Protein AF-A0A1I7V0P5-F1 (afdb_monomer)

Mean predicted aligned error: 13.2 Å

Nearest PDB structures (foldseek):
  4bay-assembly1_A  TM=3.842E-01  e=7.459E+00  Homo sapiens
  8q1h-assembly1_A  TM=3.805E-01  e=7.459E+00  Homo sapiens

Secondary structure (DSSP, 8-state):
--SSHHHHHHHHHHHHHHHHHHHHHHHHHHHHHHHHHHHHHHHHHHHHHHH-TTS-HHHHHHHHHHHHHHS-HHHHHHHHHHHHHHHHHHHHHHHHHHHHHHHHHHTT----S--------

Foldseek 3Di:
DPPPVVVVVVVVVVVVVVVVVVVVVVVVVVLVVLQVVCLVVLVVQLVVLVPPPPDDPVVSVVSLVVSLVPGDVSNSVVNVVVVVVVVVVVVVVVVVVVVVVVVCVVVVHDPPPDPPPPDDD

Radius of gyration: 27.77 Å; Cα contacts (8 Å, |Δi|>4): 31; chains: 1; bounding box: 73×45×81 Å

pLDDT: mean 79.26, std 17.85, range [35.56, 96.81]

Sequence (121 aa):
MFFNDKENAKATDILEFHQRLSQHVDNSKLRVDRIIKRLPDALRRLSEIVQDIDITRIQEKNRIANLYTSLDDDVSKTLQWIVHLVSYEKNEGKALERKTKLRKLKKGGIWTGSVQATNII

Solvent-accessible surface area (backbone atoms only — not comparable to full-atom values): 7049 Å² total; per-residue (Å²): 142,82,79,62,61,67,58,53,49,53,53,50,53,51,51,51,48,52,50,53,49,50,52,51,50,54,53,48,51,54,50,52,53,48,31,70,71,46,40,63,60,52,52,52,55,48,50,53,55,74,65,46,83,90,58,53,75,66,55,42,52,50,52,53,52,52,52,46,73,73,40,58,68,72,34,27,55,51,51,52,50,52,53,47,51,58,49,46,57,58,48,51,54,52,52,52,50,51,54,50,52,53,52,44,52,74,70,72,50,82,79,87,69,84,72,78,78,76,77,85,128

InterPro domains:
  IPR003677 SXP/RAL-2 family protein Ani s 5-like, cation-binding domain [PF02520] (10-85)

Organism: NCBI:txid1561998

Structure (mmCIF, N/CA/C/O backbone):
data_AF-A0A1I7V0P5-F1
#
_entry.id   AF-A0A1I7V0P5-F1
#
loop_
_atom_site.group_PDB
_atom_site.id
_atom_site.type_symbol
_atom_site.label_atom_id
_atom_site.label_alt_id
_atom_site.label_comp_id
_atom_site.label_asym_id
_atom_site.label_entity_id
_atom_site.label_seq_id
_atom_site.pdbx_PDB_ins_code
_atom_site.Cartn_x
_atom_site.Cartn_y
_atom_site.Cartn_z
_atom_site.occupancy
_atom_site.B_iso_or_equiv
_atom_site.auth_seq_id
_atom_site.auth_comp_id
_atom_site.auth_asym_id
_atom_site.auth_atom_id
_atom_site.pdbx_PDB_model_num
ATOM 1 N N . MET A 1 1 ? 44.291 9.895 -39.236 1.00 45.53 1 MET A N 1
ATOM 2 C CA . MET A 1 1 ? 43.018 9.156 -39.357 1.00 45.53 1 MET A CA 1
ATOM 3 C C . MET A 1 1 ? 42.346 9.215 -37.981 1.00 45.53 1 MET A C 1
ATOM 5 O O . MET A 1 1 ? 42.659 8.384 -37.154 1.00 45.53 1 MET A O 1
ATOM 9 N N . PHE A 1 2 ? 41.573 10.269 -37.673 1.00 50.38 2 PHE A N 1
ATOM 10 C CA . PHE A 1 2 ? 41.045 10.537 -36.308 1.00 50.38 2 PHE A CA 1
ATOM 11 C C . PHE A 1 2 ? 39.586 11.044 -36.292 1.00 50.38 2 PHE A C 1
ATOM 13 O O . PHE A 1 2 ? 39.110 11.561 -35.287 1.00 50.38 2 PHE A O 1
ATOM 20 N N . PHE A 1 3 ? 38.860 10.928 -37.408 1.00 52.00 3 PHE A N 1
ATOM 21 C CA . PHE A 1 3 ? 37.493 11.459 -37.517 1.00 52.00 3 PHE A CA 1
ATOM 22 C C . PHE A 1 3 ? 36.391 10.438 -37.184 1.00 52.00 3 PHE A C 1
ATOM 24 O O . PHE A 1 3 ? 35.234 10.826 -37.107 1.00 52.00 3 PHE A O 1
ATOM 31 N N . ASN A 1 4 ? 36.731 9.170 -36.923 1.00 57.09 4 ASN A N 1
ATOM 32 C CA . ASN A 1 4 ? 35.744 8.088 -36.784 1.00 57.09 4 ASN A CA 1
ATOM 33 C C . ASN A 1 4 ? 35.326 7.791 -35.327 1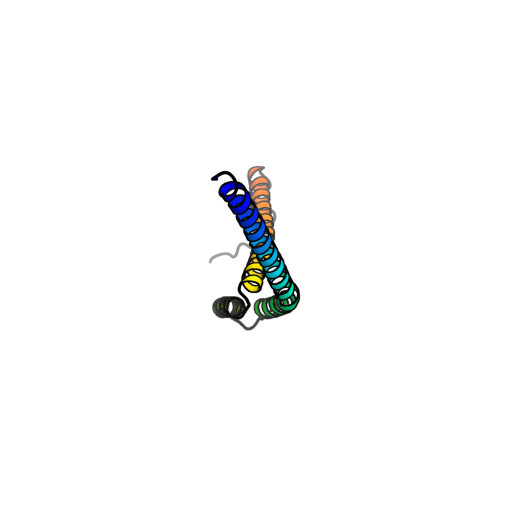.00 57.09 4 ASN A C 1
ATOM 35 O O . ASN A 1 4 ? 34.273 7.210 -35.083 1.00 57.09 4 ASN A O 1
ATOM 39 N N . ASP A 1 5 ? 36.116 8.213 -34.335 1.00 55.09 5 ASP A N 1
ATOM 40 C CA . ASP A 1 5 ? 35.888 7.808 -32.938 1.00 55.09 5 ASP A CA 1
ATOM 41 C C . ASP A 1 5 ? 34.775 8.616 -32.253 1.00 55.09 5 ASP A C 1
ATOM 43 O O . ASP A 1 5 ? 34.048 8.092 -31.413 1.00 55.09 5 ASP A O 1
ATOM 47 N N . LYS A 1 6 ? 34.578 9.884 -32.644 1.00 58.16 6 LYS A N 1
ATOM 48 C CA . LYS A 1 6 ? 33.511 10.738 -32.084 1.00 58.16 6 LYS A CA 1
ATOM 49 C C . LYS A 1 6 ? 32.114 10.368 -32.581 1.00 58.16 6 LYS A C 1
ATOM 51 O O . LYS A 1 6 ? 31.151 10.552 -31.841 1.00 58.16 6 LYS A O 1
ATOM 56 N N . GLU A 1 7 ? 31.986 9.887 -33.815 1.00 58.72 7 GLU A N 1
ATOM 57 C CA . GLU A 1 7 ? 30.700 9.423 -34.353 1.00 58.72 7 GLU A CA 1
ATOM 58 C C . GLU A 1 7 ? 30.323 8.057 -33.767 1.00 58.72 7 GLU A C 1
ATOM 60 O O . GLU A 1 7 ? 29.190 7.876 -33.320 1.00 58.72 7 GLU A O 1
ATOM 65 N N . ASN A 1 8 ? 31.299 7.153 -33.629 1.00 59.97 8 ASN A N 1
ATOM 66 C CA . ASN A 1 8 ? 31.114 5.866 -32.956 1.00 59.97 8 ASN A CA 1
ATOM 67 C C . ASN A 1 8 ? 30.789 6.013 -31.457 1.00 59.97 8 ASN A C 1
ATOM 69 O O . ASN A 1 8 ? 29.953 5.271 -30.939 1.00 59.97 8 ASN A O 1
ATOM 73 N N . ALA A 1 9 ? 31.378 6.996 -30.764 1.00 63.72 9 ALA A N 1
ATOM 74 C CA . ALA A 1 9 ? 31.043 7.295 -29.368 1.00 63.72 9 ALA A CA 1
ATOM 75 C C . ALA A 1 9 ? 29.582 7.757 -29.213 1.00 63.72 9 ALA A C 1
ATOM 77 O O . ALA A 1 9 ? 28.854 7.225 -28.381 1.00 63.72 9 ALA A O 1
ATOM 78 N N . LYS A 1 10 ? 29.105 8.664 -30.079 1.00 65.00 10 LYS A N 1
ATOM 79 C CA . LYS A 1 10 ? 27.704 9.127 -30.063 1.00 65.00 10 LYS A CA 1
ATOM 80 C C . LYS A 1 10 ? 26.707 8.016 -30.388 1.00 65.00 10 LYS A C 1
ATOM 82 O O . LYS A 1 10 ? 25.631 7.972 -29.798 1.00 65.00 10 LYS A O 1
ATOM 87 N N . ALA A 1 11 ? 27.044 7.130 -31.324 1.00 66.94 11 ALA A N 1
ATOM 88 C CA . ALA A 1 11 ? 26.205 5.981 -31.650 1.00 66.94 11 ALA A CA 1
ATOM 89 C C . ALA A 1 11 ? 26.102 5.006 -30.462 1.00 66.94 11 ALA A C 1
ATOM 91 O 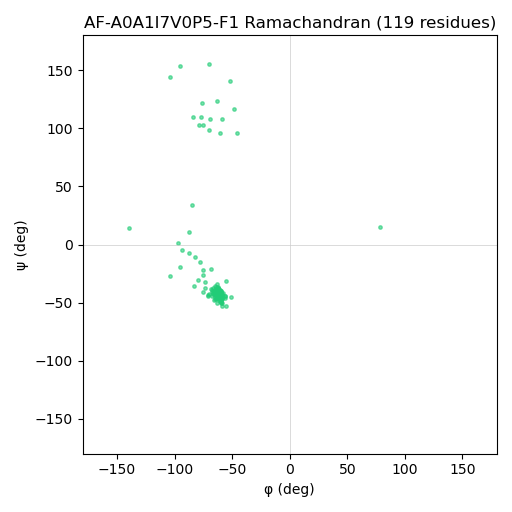O . ALA A 1 11 ? 25.008 4.536 -30.151 1.00 66.94 11 ALA A O 1
ATOM 92 N N . THR A 1 12 ? 27.215 4.766 -29.762 1.00 74.31 12 THR A N 1
ATOM 93 C CA . THR A 1 12 ? 27.250 3.951 -28.536 1.00 74.31 12 THR A CA 1
ATOM 94 C C . THR A 1 12 ? 26.416 4.582 -27.417 1.00 74.31 12 THR A C 1
ATOM 96 O O . THR A 1 12 ? 25.575 3.900 -26.837 1.00 74.31 12 THR A O 1
ATOM 99 N N . ASP A 1 13 ? 26.545 5.892 -27.184 1.00 79.19 13 ASP A N 1
ATOM 100 C CA . ASP A 1 13 ? 25.767 6.617 -26.167 1.00 79.19 13 ASP A CA 1
ATOM 101 C C . ASP A 1 13 ? 24.250 6.561 -26.430 1.00 79.19 13 ASP A C 1
ATOM 103 O O . ASP A 1 13 ? 23.449 6.396 -25.506 1.00 79.19 13 ASP A O 1
ATOM 107 N N . ILE A 1 14 ? 23.835 6.671 -27.698 1.00 83.56 14 ILE A N 1
ATOM 108 C CA . ILE A 1 14 ? 22.424 6.575 -28.099 1.00 83.56 14 ILE A CA 1
ATOM 109 C C . ILE A 1 14 ? 21.893 5.155 -27.873 1.00 83.56 14 ILE A C 1
ATOM 111 O O . ILE A 1 14 ? 20.797 4.985 -27.334 1.00 83.56 14 ILE A O 1
ATOM 115 N N . LEU A 1 15 ? 22.661 4.128 -28.245 1.00 88.06 15 LEU A N 1
ATOM 116 C CA . LEU A 1 15 ? 22.282 2.731 -28.020 1.00 88.06 15 LEU A CA 1
ATOM 117 C C . LEU A 1 15 ? 22.171 2.409 -26.524 1.00 88.06 15 LEU A C 1
ATOM 119 O O . LEU A 1 15 ? 21.179 1.809 -26.103 1.00 88.06 15 LEU A O 1
ATOM 123 N N . GLU A 1 16 ? 23.124 2.866 -25.710 1.00 88.38 16 GLU A N 1
ATOM 124 C CA . GLU A 1 16 ? 23.060 2.730 -24.253 1.00 88.38 16 GLU A CA 1
ATOM 125 C C . GLU A 1 16 ? 21.840 3.441 -23.665 1.00 88.38 16 GLU A C 1
ATOM 127 O O . GLU A 1 16 ? 21.156 2.893 -22.795 1.00 88.38 16 GLU A O 1
ATOM 132 N N . PHE A 1 17 ? 21.529 4.646 -24.145 1.00 90.31 17 PHE A N 1
ATOM 133 C CA . PHE A 1 17 ? 20.339 5.374 -23.723 1.00 90.31 17 PHE A CA 1
ATOM 134 C C . PHE A 1 17 ? 19.058 4.595 -24.045 1.00 90.31 17 PHE A C 1
ATOM 136 O O . PHE A 1 17 ? 18.218 4.407 -23.161 1.00 90.31 17 PHE A O 1
ATOM 143 N N . HIS A 1 18 ? 18.918 4.085 -25.272 1.00 91.88 18 HIS A N 1
ATOM 144 C CA . HIS A 1 18 ? 17.763 3.274 -25.661 1.00 91.88 18 HIS A CA 1
ATOM 145 C C . HIS A 1 18 ? 17.647 1.996 -24.828 1.00 91.88 18 HIS A C 1
ATOM 147 O O . HIS A 1 18 ? 16.542 1.635 -24.416 1.00 91.88 18 HIS A O 1
ATOM 153 N N . GLN A 1 19 ? 18.767 1.342 -24.517 1.00 91.62 19 GLN A N 1
ATOM 154 C CA . GLN A 1 19 ? 18.775 0.155 -23.667 1.00 91.62 19 GLN A CA 1
ATOM 155 C C . GLN A 1 19 ? 18.319 0.477 -22.237 1.00 91.62 19 GLN A C 1
ATOM 157 O O . GLN A 1 19 ? 17.446 -0.212 -21.704 1.00 91.62 19 GLN A O 1
ATOM 162 N N . ARG A 1 20 ? 18.844 1.550 -21.627 1.00 92.12 20 ARG A N 1
ATOM 163 C CA . ARG A 1 20 ? 18.427 2.010 -20.289 1.00 92.12 20 ARG A CA 1
ATOM 164 C C . ARG A 1 20 ? 16.949 2.398 -20.266 1.00 92.12 20 ARG A C 1
ATOM 166 O O . ARG A 1 20 ? 16.245 2.057 -19.317 1.00 92.12 20 ARG A O 1
ATOM 173 N N . LEU A 1 21 ? 16.464 3.064 -21.315 1.00 92.50 21 LEU A N 1
ATOM 174 C CA . LEU A 1 21 ? 15.056 3.431 -21.447 1.00 92.50 21 LEU A CA 1
ATOM 175 C C . LEU A 1 21 ? 14.163 2.189 -21.560 1.00 92.50 21 LEU A C 1
ATOM 177 O O . LEU A 1 21 ? 13.157 2.106 -20.859 1.00 92.50 21 LEU A O 1
ATOM 181 N N . SER A 1 22 ? 14.544 1.204 -22.379 1.00 92.38 22 SER A N 1
ATOM 182 C CA . SER A 1 22 ? 13.798 -0.054 -22.510 1.00 92.38 22 SER A CA 1
ATOM 183 C C . SER A 1 22 ? 13.712 -0.790 -21.175 1.00 92.38 22 SER A C 1
ATOM 185 O O . SER A 1 22 ? 12.622 -1.150 -20.739 1.00 92.38 22 SER A O 1
ATOM 187 N N . GLN A 1 23 ? 14.840 -0.932 -20.471 1.00 92.94 23 GLN A N 1
ATOM 188 C CA . GLN A 1 23 ? 14.874 -1.549 -19.143 1.00 92.94 23 GLN A CA 1
ATOM 189 C C . GLN A 1 23 ? 13.999 -0.793 -18.141 1.00 92.94 23 GLN A C 1
ATOM 191 O O . GLN A 1 23 ? 13.283 -1.404 -17.350 1.00 92.94 23 GLN A O 1
ATOM 196 N N . HIS A 1 24 ? 14.021 0.541 -18.173 1.00 93.69 24 HIS A N 1
ATOM 197 C CA . HIS A 1 24 ? 13.172 1.360 -17.315 1.00 93.69 24 HIS A CA 1
ATOM 198 C C . HIS A 1 24 ? 11.678 1.144 -17.597 1.00 93.69 24 HIS A C 1
ATOM 200 O O . HIS A 1 24 ? 10.885 1.020 -16.659 1.00 93.69 24 HIS A O 1
ATOM 206 N N . VAL A 1 25 ? 11.292 1.066 -18.873 1.00 93.75 25 VAL A N 1
ATOM 207 C CA . VAL A 1 25 ? 9.912 0.793 -19.291 1.00 93.75 25 VAL A CA 1
ATOM 208 C C . VAL A 1 25 ? 9.474 -0.597 -18.838 1.00 93.75 25 VAL A C 1
ATOM 210 O O . VAL A 1 25 ? 8.402 -0.728 -18.248 1.00 93.75 25 VAL A O 1
ATOM 213 N N . ASP A 1 26 ? 10.294 -1.622 -19.047 1.00 94.31 26 ASP A N 1
ATOM 214 C CA . ASP A 1 26 ? 9.947 -2.993 -18.666 1.00 94.31 26 ASP A CA 1
ATOM 215 C C . ASP A 1 26 ? 9.867 -3.156 -17.144 1.00 94.31 26 ASP A C 1
ATOM 217 O O . ASP A 1 26 ? 8.900 -3.722 -16.630 1.00 94.31 26 ASP A O 1
ATOM 221 N N . ASN A 1 27 ? 10.792 -2.543 -16.399 1.00 92.69 27 ASN A N 1
ATOM 222 C CA . ASN A 1 27 ? 10.702 -2.462 -14.943 1.00 92.69 27 ASN A CA 1
ATOM 223 C C . ASN A 1 27 ? 9.413 -1.760 -14.503 1.00 92.69 27 ASN A C 1
ATOM 225 O O . ASN A 1 27 ? 8.743 -2.223 -13.583 1.00 92.69 27 ASN A O 1
ATOM 229 N N . SER A 1 28 ? 9.024 -0.670 -15.166 1.00 91.75 28 SER A N 1
ATOM 230 C CA . SER A 1 28 ? 7.789 0.051 -14.841 1.00 91.75 28 SER A CA 1
ATOM 231 C C . SER A 1 28 ? 6.544 -0.797 -15.098 1.00 91.75 28 SER A C 1
ATOM 233 O O . SER A 1 28 ? 5.661 -0.837 -14.243 1.00 91.75 28 SER A O 1
ATOM 235 N N . LYS A 1 29 ? 6.497 -1.541 -16.211 1.00 94.69 29 LYS A N 1
ATOM 236 C CA . LYS A 1 29 ? 5.410 -2.492 -16.496 1.00 94.69 29 LYS A CA 1
ATOM 237 C C . LYS A 1 29 ? 5.295 -3.551 -15.399 1.00 94.69 29 LYS A C 1
ATOM 239 O O . LYS A 1 29 ? 4.210 -3.754 -14.867 1.00 94.69 29 LYS A O 1
ATOM 244 N N . LEU A 1 30 ? 6.413 -4.150 -14.981 1.00 94.69 30 LEU A N 1
ATOM 245 C CA . LEU A 1 30 ? 6.425 -5.152 -13.905 1.00 94.69 30 LEU A CA 1
ATOM 246 C C . LEU A 1 30 ? 5.948 -4.590 -12.557 1.00 94.69 30 LEU A C 1
ATOM 248 O O . LEU A 1 30 ? 5.284 -5.287 -11.785 1.00 94.69 30 LEU A O 1
ATOM 252 N N . ARG A 1 31 ? 6.286 -3.332 -12.251 1.00 94.44 31 ARG A N 1
ATOM 253 C CA . ARG A 1 31 ? 5.799 -2.640 -11.047 1.00 94.44 31 ARG A CA 1
ATOM 254 C C . ARG A 1 31 ? 4.288 -2.431 -11.111 1.00 94.44 31 ARG A C 1
ATOM 256 O O . ARG A 1 31 ? 3.593 -2.785 -10.162 1.00 94.44 31 ARG A O 1
ATOM 263 N N . VAL A 1 32 ? 3.780 -1.931 -12.238 1.00 94.56 32 VAL A N 1
ATOM 264 C CA . VAL A 1 32 ? 2.340 -1.730 -12.464 1.00 94.56 32 VAL A CA 1
ATOM 265 C C . VAL A 1 32 ? 1.579 -3.050 -12.361 1.00 94.56 32 VAL A C 1
ATOM 267 O O . VAL A 1 32 ? 0.589 -3.122 -11.637 1.00 94.56 32 VAL A O 1
ATOM 270 N N . ASP A 1 33 ? 2.075 -4.117 -12.984 1.00 96.00 33 ASP A N 1
ATOM 271 C CA . ASP A 1 33 ? 1.447 -5.438 -12.920 1.00 96.00 33 ASP A CA 1
ATOM 272 C C . ASP A 1 33 ? 1.362 -5.975 -11.487 1.00 96.00 33 ASP A C 1
ATOM 274 O O . ASP A 1 33 ? 0.341 -6.548 -11.096 1.00 96.00 33 ASP A O 1
ATOM 278 N N . ARG A 1 34 ? 2.410 -5.779 -10.673 1.00 95.25 34 ARG A N 1
ATOM 279 C CA . ARG A 1 34 ? 2.372 -6.136 -9.246 1.00 95.25 34 ARG A CA 1
ATOM 280 C C . ARG A 1 34 ? 1.330 -5.328 -8.487 1.00 95.25 34 ARG A C 1
ATOM 282 O O . ARG A 1 34 ? 0.573 -5.919 -7.719 1.00 95.25 34 ARG A O 1
ATOM 289 N N . ILE A 1 35 ? 1.261 -4.016 -8.720 1.00 95.56 35 ILE A N 1
ATOM 290 C CA . ILE A 1 35 ? 0.256 -3.145 -8.099 1.00 95.56 35 ILE A CA 1
ATOM 291 C C . ILE A 1 35 ? -1.148 -3.631 -8.455 1.00 95.56 35 ILE A C 1
ATOM 293 O O . ILE A 1 35 ? -1.927 -3.918 -7.552 1.00 95.56 35 ILE A O 1
ATOM 297 N N . ILE A 1 36 ? -1.454 -3.810 -9.741 1.00 95.38 36 ILE A N 1
ATOM 298 C CA . ILE A 1 36 ? -2.782 -4.242 -10.201 1.00 95.38 36 ILE A CA 1
ATOM 299 C C . ILE A 1 36 ? -3.176 -5.584 -9.571 1.00 95.38 36 ILE A C 1
ATOM 301 O O . ILE A 1 36 ? -4.311 -5.746 -9.127 1.00 95.38 36 ILE A O 1
ATOM 305 N N . LYS A 1 37 ? -2.241 -6.536 -9.486 1.00 96.31 37 LYS A N 1
ATOM 306 C CA . LYS A 1 37 ? -2.516 -7.874 -8.942 1.00 96.31 37 LYS A CA 1
ATOM 307 C C . LYS A 1 37 ? -2.671 -7.901 -7.422 1.00 96.31 37 LYS A C 1
ATOM 309 O O . LYS A 1 37 ? -3.456 -8.694 -6.918 1.00 96.31 37 LYS A O 1
ATOM 314 N N . ARG A 1 38 ? -1.894 -7.106 -6.679 1.00 96.50 38 ARG A N 1
ATOM 315 C CA . ARG A 1 38 ? -1.781 -7.228 -5.210 1.00 96.50 38 ARG A CA 1
ATOM 316 C C . ARG A 1 38 ? -2.535 -6.152 -4.435 1.00 96.50 38 ARG A C 1
ATOM 318 O O . ARG A 1 38 ? -2.934 -6.400 -3.299 1.00 96.50 38 ARG A O 1
ATOM 325 N N . LEU A 1 39 ? -2.732 -4.970 -5.016 1.00 96.12 39 LEU A N 1
ATOM 326 C CA . LEU A 1 39 ? -3.384 -3.848 -4.341 1.00 96.12 39 LEU A CA 1
ATOM 327 C C . LEU A 1 39 ? -4.836 -4.145 -3.918 1.00 96.12 39 LEU A C 1
ATOM 329 O O . LEU A 1 39 ? -5.176 -3.775 -2.794 1.00 96.12 39 LEU A O 1
ATOM 333 N N . PRO A 1 40 ? -5.682 -4.831 -4.719 1.00 96.19 40 PRO A N 1
ATOM 334 C CA . PRO A 1 40 ? -7.053 -5.140 -4.303 1.00 9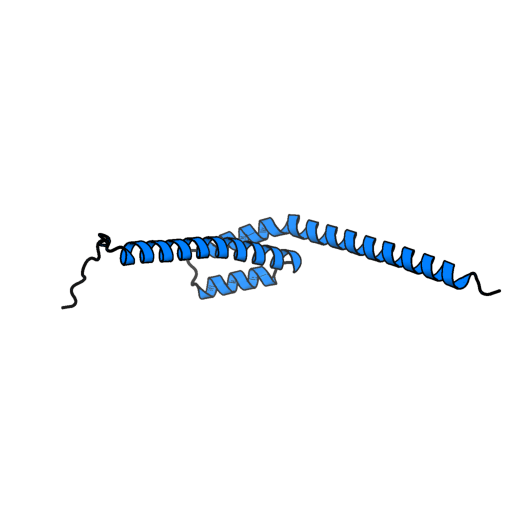6.19 40 PRO A CA 1
ATOM 335 C C . PRO A 1 40 ? -7.115 -5.974 -3.016 1.00 96.19 40 PRO A C 1
ATOM 337 O O . PRO A 1 40 ? -7.866 -5.650 -2.097 1.00 96.19 40 PRO A O 1
ATOM 340 N N . ASP A 1 41 ? -6.266 -6.999 -2.904 1.00 96.81 41 ASP A N 1
ATOM 341 C CA . ASP A 1 41 ? -6.165 -7.819 -1.693 1.00 96.81 41 ASP A CA 1
ATOM 342 C C . ASP A 1 41 ? -5.658 -7.013 -0.494 1.00 96.81 41 ASP A C 1
ATOM 344 O O . ASP A 1 41 ? -6.136 -7.189 0.628 1.00 96.81 41 ASP A O 1
ATOM 348 N N . ALA A 1 42 ? -4.699 -6.115 -0.721 1.00 96.56 42 ALA A N 1
ATOM 349 C CA . ALA A 1 42 ? -4.169 -5.247 0.321 1.00 96.56 42 ALA A CA 1
ATOM 350 C C . ALA A 1 42 ? -5.239 -4.273 0.852 1.00 96.56 42 ALA A C 1
ATOM 352 O O . ALA A 1 42 ? -5.365 -4.101 2.064 1.00 96.56 42 ALA A O 1
ATOM 353 N N . LEU A 1 43 ? -6.056 -3.697 -0.039 1.00 95.19 43 LEU A N 1
ATOM 354 C CA . LEU A 1 43 ? -7.206 -2.860 0.319 1.00 95.19 43 LEU A CA 1
ATOM 355 C C . LEU A 1 43 ? -8.257 -3.646 1.109 1.00 95.19 43 LEU A C 1
ATOM 357 O O . LEU A 1 43 ? -8.759 -3.145 2.115 1.00 95.19 43 LEU A O 1
ATOM 361 N N . ARG A 1 44 ? -8.552 -4.888 0.704 1.00 96.06 44 ARG A N 1
ATOM 362 C CA . ARG A 1 44 ? -9.482 -5.765 1.429 1.00 96.06 44 ARG A CA 1
ATOM 363 C C . ARG A 1 44 ? -9.006 -6.025 2.859 1.00 96.06 44 ARG A C 1
ATOM 365 O O . ARG A 1 44 ? -9.757 -5.793 3.800 1.00 96.06 44 ARG A O 1
ATOM 372 N N . ARG A 1 45 ? -7.738 -6.417 3.031 1.00 96.06 45 ARG A N 1
ATOM 373 C CA . ARG A 1 45 ? -7.132 -6.641 4.358 1.00 96.06 45 ARG A CA 1
ATOM 374 C C . ARG A 1 45 ? -7.125 -5.377 5.212 1.00 96.06 45 ARG A C 1
ATOM 376 O O . ARG A 1 45 ? -7.355 -5.451 6.414 1.00 96.06 45 ARG A O 1
ATOM 383 N N . LEU A 1 46 ? -6.867 -4.215 4.611 1.00 94.62 46 LEU A N 1
ATOM 384 C CA . LEU A 1 46 ? -6.942 -2.943 5.327 1.00 94.62 46 LEU A CA 1
ATOM 385 C C . LEU A 1 46 ? -8.369 -2.657 5.811 1.00 94.62 46 LEU A C 1
ATOM 387 O O . LEU A 1 46 ? -8.548 -2.270 6.963 1.00 94.62 46 LEU A O 1
ATOM 391 N N . SER A 1 47 ? -9.372 -2.876 4.957 1.00 92.06 47 SER A N 1
ATOM 392 C CA . SER A 1 47 ? -10.784 -2.719 5.321 1.00 92.06 47 SER A CA 1
ATOM 393 C C . SER A 1 47 ? -11.164 -3.623 6.492 1.00 92.06 47 SER A C 1
ATOM 395 O O . SER A 1 47 ? -11.809 -3.160 7.425 1.00 92.06 47 SER A O 1
ATOM 397 N N . GLU A 1 48 ? -10.721 -4.880 6.475 1.00 93.81 48 GLU A N 1
ATOM 398 C CA . GLU A 1 48 ? -10.947 -5.834 7.568 1.00 93.81 48 GLU A CA 1
ATOM 399 C C . GLU A 1 48 ? -10.330 -5.355 8.886 1.00 93.81 48 GLU A C 1
ATOM 401 O O . GLU A 1 48 ? -10.974 -5.449 9.922 1.00 93.81 48 GLU A O 1
ATOM 406 N N . ILE A 1 49 ? -9.113 -4.795 8.860 1.00 91.44 49 ILE A N 1
ATOM 407 C C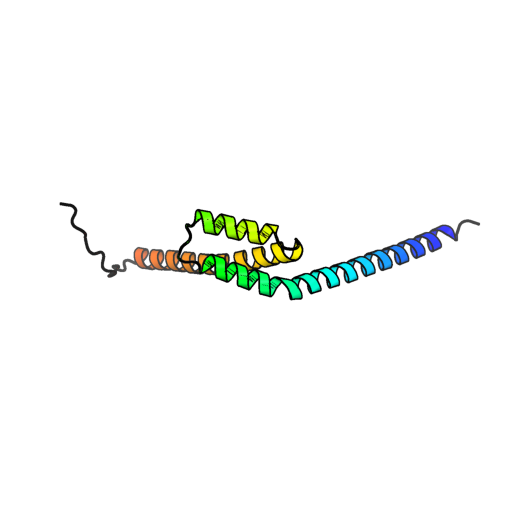A . ILE A 1 49 ? -8.470 -4.255 10.069 1.00 91.44 49 ILE A CA 1
ATOM 408 C C . ILE A 1 49 ? -9.250 -3.057 10.625 1.00 91.44 49 ILE A C 1
ATOM 410 O O . ILE A 1 49 ? -9.423 -2.960 11.834 1.00 91.44 49 ILE A O 1
ATOM 414 N N . VAL A 1 50 ? -9.703 -2.144 9.764 1.00 87.94 50 VAL A N 1
ATOM 415 C CA . VAL A 1 50 ? -10.388 -0.905 10.184 1.00 87.94 50 VAL A CA 1
ATOM 416 C C . VAL A 1 50 ? -11.831 -1.162 10.638 1.00 87.94 50 VAL A C 1
ATOM 418 O O . VAL A 1 50 ? -12.375 -0.391 11.426 1.00 87.94 50 VAL A O 1
ATOM 421 N N . GLN A 1 51 ? -12.472 -2.218 10.136 1.00 88.69 51 GLN A N 1
ATOM 422 C CA . GLN A 1 51 ? -13.834 -2.609 10.519 1.00 88.69 51 GLN A CA 1
ATOM 423 C C . GLN A 1 51 ? -13.882 -3.531 11.743 1.00 88.69 51 GLN A C 1
ATOM 425 O O . GLN A 1 51 ? -14.972 -3.819 12.234 1.00 88.69 51 GLN A O 1
ATOM 430 N N . ASP A 1 52 ? -12.732 -3.994 12.230 1.00 89.38 52 ASP A N 1
ATOM 431 C CA . ASP A 1 52 ? -12.643 -4.852 13.404 1.00 89.38 52 ASP A CA 1
ATOM 432 C C . ASP A 1 52 ? -13.019 -4.061 14.671 1.00 89.38 52 ASP A C 1
ATOM 434 O O . ASP A 1 52 ? -12.293 -3.170 15.116 1.00 89.38 52 ASP A O 1
ATOM 438 N N . ILE A 1 53 ? -14.196 -4.363 15.223 1.00 80.19 53 ILE A N 1
ATOM 439 C CA . ILE A 1 53 ? -14.767 -3.668 16.385 1.00 80.19 53 ILE A CA 1
ATOM 440 C C . ILE A 1 53 ? -14.145 -4.108 17.716 1.00 80.19 53 ILE A C 1
ATOM 442 O O . ILE A 1 53 ? -14.298 -3.403 18.714 1.00 80.19 53 ILE A O 1
ATOM 446 N N . ASP A 1 54 ? -13.429 -5.234 17.729 1.00 88.62 54 ASP A N 1
ATOM 447 C CA . ASP A 1 54 ? -12.932 -5.875 18.950 1.00 88.62 54 ASP A CA 1
ATOM 448 C C . ASP A 1 54 ? -11.472 -5.515 19.264 1.00 88.62 54 ASP A C 1
ATOM 450 O O . ASP A 1 54 ? -10.906 -5.973 20.262 1.00 88.62 54 ASP A O 1
ATOM 454 N N . ILE A 1 55 ? -10.837 -4.675 18.440 1.00 87.56 55 ILE A N 1
ATOM 455 C CA . ILE A 1 55 ? -9.443 -4.270 18.633 1.00 87.56 55 ILE A CA 1
ATOM 456 C C . ILE A 1 55 ? -9.301 -2.860 19.196 1.00 87.56 55 ILE A C 1
ATOM 458 O O . ILE A 1 55 ? -10.007 -1.912 18.859 1.00 87.56 55 ILE A O 1
ATOM 462 N N . THR A 1 56 ? -8.292 -2.694 20.047 1.00 90.06 56 THR A N 1
ATOM 463 C CA . THR A 1 56 ? -7.878 -1.374 20.520 1.00 90.06 56 THR A CA 1
ATOM 464 C C . THR A 1 56 ? -7.215 -0.575 19.397 1.00 90.06 56 THR A C 1
ATOM 466 O O . THR A 1 56 ? -6.565 -1.124 18.506 1.00 90.06 56 THR A O 1
ATOM 469 N N . ARG A 1 57 ? -7.241 0.757 19.507 1.00 85.94 57 ARG A N 1
ATOM 470 C CA . ARG A 1 57 ? -6.556 1.663 18.565 1.00 85.94 57 ARG A CA 1
ATOM 471 C C . ARG A 1 57 ? -5.053 1.375 18.407 1.00 85.94 57 ARG A C 1
ATOM 473 O O . ARG A 1 57 ? -4.478 1.620 17.348 1.00 85.94 57 ARG A O 1
ATOM 480 N N . ILE A 1 58 ? -4.391 0.883 19.460 1.00 90.25 58 ILE A N 1
ATOM 481 C CA . ILE A 1 58 ? -2.969 0.502 19.402 1.00 90.25 58 ILE A CA 1
ATOM 482 C C . ILE A 1 58 ? -2.796 -0.767 18.556 1.00 90.25 58 ILE A C 1
ATOM 484 O O . ILE A 1 58 ? -1.907 -0.820 17.707 1.00 90.25 58 ILE A O 1
ATOM 488 N N . GLN A 1 59 ? -3.660 -1.767 18.745 1.00 89.88 59 GLN A N 1
ATOM 489 C CA . GLN A 1 59 ? -3.648 -2.998 17.952 1.00 89.88 59 GLN A CA 1
ATOM 490 C C . GLN A 1 59 ? -3.974 -2.729 16.482 1.00 89.88 59 GLN A C 1
ATOM 492 O O . GLN A 1 59 ? -3.283 -3.255 15.614 1.00 89.88 59 GLN A O 1
ATOM 497 N N . GLU A 1 60 ? -4.953 -1.868 16.199 1.00 89.06 60 GLU A N 1
ATOM 498 C CA . GLU A 1 60 ? -5.272 -1.412 14.842 1.00 89.06 60 GLU A CA 1
ATOM 499 C C . GLU A 1 60 ? -4.031 -0.817 14.164 1.00 89.06 60 GLU A C 1
ATOM 501 O O . GLU A 1 60 ? -3.605 -1.287 13.108 1.00 89.06 60 GLU A O 1
ATOM 506 N N . LYS A 1 61 ? -3.369 0.149 14.819 1.00 89.81 61 LYS A N 1
ATOM 507 C CA . LYS A 1 61 ? -2.149 0.781 14.298 1.00 89.81 61 LY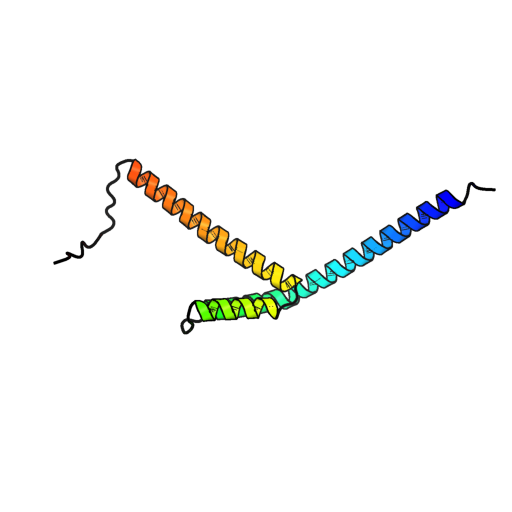S A CA 1
ATOM 508 C C . LYS A 1 61 ? -1.051 -0.244 14.002 1.00 89.81 61 LYS A C 1
ATOM 510 O O . LYS A 1 61 ? -0.413 -0.167 12.952 1.00 89.81 61 LYS A O 1
ATOM 515 N N . ASN A 1 62 ? -0.838 -1.200 14.904 1.00 93.50 62 ASN A N 1
ATOM 516 C CA . ASN A 1 62 ? 0.176 -2.239 14.729 1.00 93.50 62 ASN A CA 1
ATOM 517 C C . ASN A 1 62 ? -0.169 -3.182 13.567 1.00 93.50 62 ASN A C 1
ATOM 519 O O . ASN A 1 62 ? 0.702 -3.512 12.767 1.00 93.50 62 ASN A O 1
ATOM 523 N N . ARG A 1 63 ? -1.438 -3.581 13.422 1.00 93.94 63 ARG A N 1
ATOM 524 C CA . ARG A 1 63 ? -1.892 -4.438 12.314 1.00 93.94 63 ARG A CA 1
ATOM 525 C C . ARG A 1 63 ? -1.767 -3.738 10.964 1.00 93.94 63 ARG A C 1
ATOM 527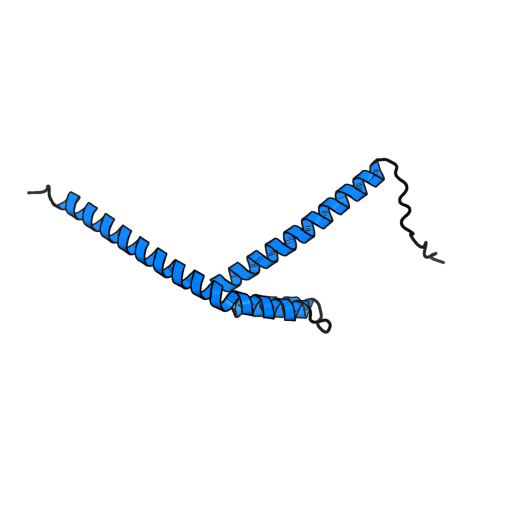 O O . ARG A 1 63 ? -1.315 -4.364 10.010 1.00 93.94 63 ARG A O 1
ATOM 534 N N . ILE A 1 64 ? -2.093 -2.448 10.892 1.00 93.25 64 ILE A N 1
ATOM 535 C CA . ILE A 1 64 ? -1.898 -1.636 9.683 1.00 93.25 64 ILE A CA 1
ATOM 536 C C . ILE A 1 64 ? -0.405 -1.530 9.336 1.00 93.25 64 ILE A C 1
ATOM 538 O O . ILE A 1 64 ? -0.029 -1.719 8.182 1.00 93.25 64 ILE A O 1
ATOM 542 N N . ALA A 1 65 ? 0.461 -1.278 10.322 1.00 93.62 65 ALA A N 1
ATOM 543 C CA . ALA A 1 65 ? 1.906 -1.232 10.095 1.00 93.62 65 ALA A CA 1
ATOM 544 C C . ALA A 1 65 ? 2.443 -2.573 9.565 1.00 93.62 65 ALA A C 1
ATOM 546 O O . ALA A 1 65 ? 3.195 -2.591 8.593 1.00 93.62 65 ALA A O 1
ATOM 547 N N . ASN A 1 66 ? 1.994 -3.688 10.147 1.00 95.81 66 ASN A N 1
ATOM 548 C CA . ASN A 1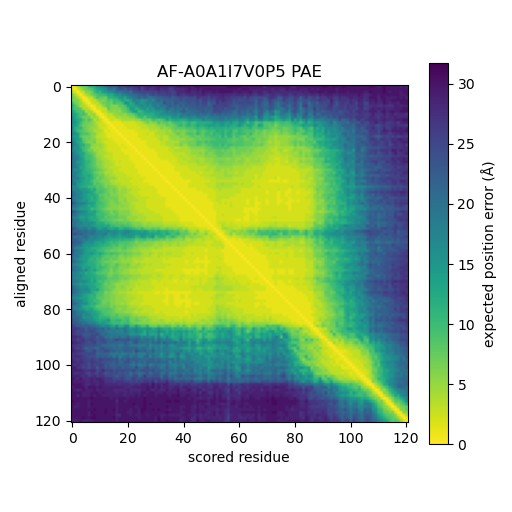 66 ? 2.358 -5.033 9.700 1.00 95.81 66 ASN A CA 1
ATOM 549 C C . ASN A 1 66 ? 1.841 -5.344 8.290 1.00 95.81 66 ASN A C 1
ATOM 551 O O . ASN A 1 66 ? 2.518 -6.017 7.516 1.00 95.81 66 ASN A O 1
ATOM 555 N N . LEU A 1 67 ? 0.656 -4.840 7.927 1.00 95.69 67 LEU A N 1
ATOM 556 C CA . LEU A 1 67 ? 0.164 -4.946 6.558 1.00 95.69 67 LEU A CA 1
ATOM 557 C C . LEU A 1 67 ? 1.142 -4.262 5.597 1.00 95.69 67 LEU A C 1
ATOM 559 O O . LEU A 1 67 ? 1.573 -4.894 4.637 1.00 95.69 67 LEU A O 1
ATOM 563 N N . TYR A 1 68 ? 1.559 -3.024 5.876 1.00 94.50 68 TYR A N 1
ATOM 564 C CA . TYR A 1 68 ? 2.478 -2.291 5.001 1.00 94.50 68 TYR A CA 1
ATOM 565 C C . TYR A 1 68 ? 3.846 -2.949 4.837 1.00 94.50 68 TYR A C 1
ATOM 567 O O . TYR A 1 68 ? 4.395 -2.901 3.738 1.00 94.50 68 TYR A O 1
ATOM 575 N N . THR A 1 69 ? 4.395 -3.553 5.890 1.00 95.12 69 THR A N 1
ATOM 576 C CA . THR A 1 69 ? 5.698 -4.234 5.821 1.00 95.12 69 THR A CA 1
ATOM 577 C C . THR A 1 69 ? 5.629 -5.584 5.109 1.00 95.12 69 THR A C 1
ATOM 579 O O . THR A 1 69 ? 6.645 -6.053 4.606 1.00 95.12 69 THR A O 1
ATOM 582 N N . SER A 1 70 ? 4.446 -6.201 5.033 1.00 94.81 70 SER A N 1
ATOM 583 C CA . SER A 1 70 ? 4.238 -7.485 4.347 1.00 94.81 70 SER A CA 1
ATOM 584 C C . SER A 1 70 ? 4.047 -7.379 2.827 1.00 94.81 70 SER A C 1
ATOM 586 O O . SER A 1 70 ? 4.022 -8.401 2.141 1.00 94.81 70 SER A O 1
ATOM 588 N N . LEU A 1 71 ? 3.867 -6.167 2.296 1.00 95.56 71 LEU A N 1
ATOM 589 C CA . LEU A 1 71 ? 3.584 -5.913 0.882 1.00 95.56 71 LEU A CA 1
ATOM 590 C C . LEU A 1 71 ? 4.866 -5.584 0.108 1.00 95.56 71 LEU A C 1
ATOM 592 O O . LEU A 1 71 ? 5.808 -5.024 0.664 1.00 95.56 71 LEU A O 1
ATOM 596 N N . ASP A 1 72 ? 4.864 -5.853 -1.202 1.00 95.25 72 ASP A N 1
ATOM 597 C CA . ASP A 1 72 ? 5.856 -5.278 -2.117 1.00 95.25 72 ASP A CA 1
ATOM 598 C C . ASP A 1 72 ? 5.912 -3.748 -1.938 1.00 95.25 72 ASP A C 1
ATOM 600 O O . ASP A 1 72 ? 4.871 -3.101 -1.805 1.00 95.25 72 ASP A O 1
ATOM 604 N N . ASP A 1 73 ? 7.111 -3.161 -1.991 1.00 94.50 73 ASP A N 1
ATOM 605 C CA . ASP A 1 73 ? 7.343 -1.727 -1.738 1.00 94.50 73 ASP A CA 1
ATOM 606 C C . ASP A 1 73 ? 6.419 -0.816 -2.568 1.00 94.50 73 ASP A C 1
ATOM 608 O O . ASP A 1 73 ? 5.778 0.091 -2.035 1.00 94.50 73 ASP A O 1
ATOM 612 N N . ASP A 1 74 ? 6.261 -1.115 -3.860 1.00 94.06 74 ASP A N 1
ATOM 613 C CA . ASP A 1 74 ? 5.371 -0.373 -4.758 1.00 94.06 74 ASP A CA 1
ATOM 614 C C . ASP A 1 74 ? 3.893 -0.468 -4.348 1.00 94.06 74 ASP A C 1
ATOM 616 O O . ASP A 1 74 ? 3.155 0.519 -4.408 1.00 94.06 74 ASP A O 1
ATOM 620 N N . VAL A 1 75 ? 3.455 -1.646 -3.895 1.00 96.38 75 VAL A N 1
ATOM 621 C CA . VAL A 1 75 ? 2.074 -1.889 -3.453 1.00 96.38 75 VAL A CA 1
ATOM 622 C C . VAL A 1 75 ? 1.825 -1.174 -2.127 1.00 96.38 75 VAL A C 1
ATOM 624 O O . VAL A 1 75 ? 0.805 -0.505 -1.971 1.00 96.38 75 VAL A O 1
ATOM 627 N N . SER A 1 76 ? 2.779 -1.263 -1.198 1.00 96.25 76 SER A N 1
ATOM 628 C CA . SER A 1 76 ? 2.736 -0.606 0.110 1.00 96.25 76 SER A CA 1
ATOM 629 C C . SER A 1 76 ? 2.645 0.913 -0.028 1.00 96.25 76 SER A C 1
ATOM 631 O O . SER A 1 76 ? 1.733 1.532 0.524 1.00 96.25 76 SER A O 1
ATOM 633 N N . LYS A 1 77 ? 3.524 1.517 -0.839 1.00 95.56 77 LYS A N 1
ATOM 634 C CA . LYS A 1 77 ? 3.510 2.959 -1.134 1.00 95.56 77 LYS A CA 1
ATOM 635 C C . LYS A 1 77 ? 2.198 3.401 -1.774 1.00 95.56 77 LYS A C 1
ATOM 637 O O . LYS A 1 77 ? 1.632 4.413 -1.364 1.00 95.56 77 LYS A O 1
ATOM 642 N N . THR A 1 78 ? 1.687 2.631 -2.735 1.00 95.06 78 THR A N 1
ATOM 643 C CA . THR A 1 78 ? 0.407 2.937 -3.391 1.00 95.06 78 THR A CA 1
ATOM 644 C C . THR A 1 78 ? -0.756 2.887 -2.400 1.00 95.06 78 THR A C 1
ATOM 646 O O . THR A 1 78 ? -1.581 3.799 -2.367 1.00 95.06 78 THR A O 1
ATOM 649 N N . LEU A 1 79 ? -0.803 1.865 -1.540 1.00 95.38 79 LEU A N 1
ATOM 650 C CA . LEU A 1 79 ? -1.834 1.741 -0.512 1.00 95.38 79 LEU A CA 1
ATOM 651 C C . LEU A 1 79 ? -1.780 2.904 0.491 1.00 95.38 79 LEU A C 1
ATOM 653 O O . LEU A 1 79 ? -2.811 3.504 0.787 1.00 95.38 79 LEU A O 1
ATOM 657 N N . GLN A 1 80 ? -0.586 3.263 0.974 1.00 93.69 80 GLN A N 1
ATOM 658 C CA . GLN A 1 80 ? -0.397 4.404 1.877 1.00 93.69 80 GLN A CA 1
ATOM 659 C C . GLN A 1 80 ? -0.855 5.723 1.243 1.00 93.69 80 GLN A C 1
ATOM 661 O O . GLN A 1 80 ? -1.491 6.535 1.916 1.00 93.69 80 GLN A O 1
ATOM 666 N N . TRP A 1 81 ? -0.578 5.927 -0.048 1.00 93.75 81 TRP A N 1
ATOM 667 C CA . TRP A 1 81 ? -1.033 7.107 -0.783 1.00 93.75 81 TRP A CA 1
ATOM 668 C C . TRP A 1 81 ? -2.563 7.178 -0.872 1.00 93.75 81 TRP A C 1
ATOM 670 O O . TRP A 1 81 ? -3.138 8.222 -0.568 1.00 93.75 81 TRP A O 1
ATOM 680 N N . ILE A 1 82 ? -3.240 6.067 -1.182 1.00 89.75 82 ILE A N 1
ATOM 681 C CA . ILE A 1 82 ? -4.714 6.001 -1.191 1.00 89.75 82 ILE A CA 1
ATOM 682 C C . ILE A 1 82 ? -5.284 6.342 0.192 1.00 89.75 82 ILE A C 1
ATOM 684 O O . ILE A 1 82 ? -6.185 7.171 0.309 1.00 89.75 82 ILE A O 1
ATOM 688 N N . VAL A 1 83 ? -4.736 5.750 1.258 1.00 88.31 83 VAL A N 1
ATOM 689 C CA . VAL A 1 83 ? -5.165 6.034 2.639 1.00 88.31 83 VAL A CA 1
ATOM 690 C C . VAL A 1 83 ? -4.970 7.505 2.993 1.00 88.31 83 VAL A C 1
ATOM 692 O O . VAL A 1 83 ? -5.833 8.110 3.639 1.00 88.31 83 VAL A O 1
ATOM 695 N N . HIS A 1 84 ? -3.849 8.090 2.569 1.00 86.38 84 HIS A N 1
ATOM 696 C CA . HIS A 1 84 ? -3.571 9.504 2.764 1.00 86.38 84 HIS A CA 1
ATOM 697 C C . HIS A 1 84 ? -4.617 10.382 2.070 1.00 86.38 84 HIS A C 1
ATOM 699 O O . HIS A 1 84 ? -5.162 11.272 2.721 1.00 86.38 84 HIS A O 1
ATOM 705 N N . LEU A 1 85 ? -4.950 10.100 0.807 1.00 82.88 85 LEU A N 1
ATOM 706 C CA . LEU A 1 85 ? -5.967 10.843 0.056 1.00 82.88 85 LEU A CA 1
ATOM 707 C C . LEU A 1 85 ? -7.339 10.794 0.734 1.00 82.88 85 LEU A C 1
ATOM 709 O O . LEU A 1 85 ? -7.928 11.836 1.012 1.00 82.88 85 LEU A O 1
ATOM 713 N N . VAL A 1 86 ? -7.806 9.600 1.102 1.00 80.75 86 VAL A N 1
ATOM 714 C CA . VAL A 1 86 ? -9.104 9.428 1.779 1.00 80.75 86 VAL A CA 1
ATOM 715 C C . VAL A 1 86 ? -9.125 10.151 3.133 1.00 80.75 86 VAL A C 1
ATOM 717 O O . VAL A 1 86 ? -10.124 10.754 3.534 1.00 80.75 86 VAL A O 1
ATOM 720 N N . SER A 1 87 ? -8.004 10.128 3.857 1.00 77.06 87 SER A N 1
ATOM 721 C CA . SER A 1 87 ? -7.869 10.846 5.128 1.00 77.06 87 SER A CA 1
ATOM 722 C C . SER A 1 87 ? -7.861 12.362 4.935 1.00 77.06 87 SER A C 1
ATOM 724 O O . SER A 1 87 ? -8.431 13.086 5.754 1.00 77.06 87 SER A O 1
ATOM 726 N N . TYR A 1 88 ? -7.220 12.846 3.871 1.00 64.50 88 TYR A N 1
ATOM 727 C CA . TYR A 1 88 ? -7.154 14.260 3.526 1.00 64.50 88 TYR A CA 1
ATOM 728 C C . TYR A 1 88 ? -8.548 14.816 3.224 1.00 64.50 88 TYR A C 1
ATOM 730 O O . TYR A 1 88 ? -8.970 15.766 3.884 1.00 64.50 88 TYR A O 1
ATOM 738 N N . GLU A 1 89 ? -9.316 14.154 2.356 1.00 61.00 89 GLU A N 1
ATOM 739 C CA . GLU A 1 89 ? -10.699 14.534 2.031 1.00 61.00 89 GLU A CA 1
ATOM 740 C C . GLU A 1 89 ? -11.589 14.595 3.285 1.00 61.00 89 GLU A C 1
ATOM 742 O O . GLU A 1 89 ? -12.314 15.569 3.521 1.00 61.00 89 GLU A O 1
ATOM 747 N N . LYS A 1 90 ? -11.474 13.596 4.171 1.00 65.19 90 LYS A N 1
ATOM 748 C CA . LYS A 1 90 ? -12.214 13.557 5.444 1.00 65.19 90 LYS A CA 1
ATOM 749 C C . LYS A 1 90 ? -11.845 14.716 6.378 1.00 65.19 90 LYS A C 1
ATOM 751 O O . LYS A 1 90 ? -12.688 15.195 7.144 1.00 65.19 90 LYS A O 1
ATOM 756 N N . ASN A 1 91 ? -10.589 15.158 6.353 1.00 65.38 91 ASN A N 1
ATOM 757 C CA . ASN A 1 91 ? -10.087 16.224 7.216 1.00 65.38 91 ASN A CA 1
ATOM 758 C C . ASN A 1 91 ? -10.394 17.623 6.667 1.00 65.38 91 ASN A C 1
ATOM 760 O O . ASN A 1 91 ? -10.730 18.508 7.459 1.00 65.38 91 ASN A O 1
ATOM 764 N N . GLU A 1 92 ? -10.363 17.826 5.348 1.00 62.56 92 GLU A N 1
ATOM 765 C CA . GLU A 1 92 ? -10.796 19.081 4.723 1.00 62.56 92 GLU A CA 1
ATOM 766 C C . GLU A 1 92 ? -12.289 19.340 4.943 1.00 62.56 92 GLU A C 1
ATOM 768 O O . GLU A 1 92 ? -12.661 20.447 5.342 1.00 62.56 92 GLU A O 1
ATOM 773 N N . GLY A 1 93 ? -13.135 18.310 4.812 1.00 61.12 93 GLY A N 1
ATOM 774 C CA . GLY A 1 93 ? -14.564 18.412 5.123 1.00 61.12 93 GLY A CA 1
ATOM 775 C C . GLY A 1 93 ? -14.812 18.880 6.562 1.00 61.12 93 GLY A C 1
ATOM 776 O O . GLY A 1 93 ? -15.548 19.840 6.805 1.00 61.12 93 GLY A O 1
ATOM 777 N N . LYS A 1 94 ? -14.095 18.300 7.532 1.00 64.69 94 LYS A N 1
ATOM 778 C CA . LYS A 1 94 ? -14.169 18.718 8.944 1.00 64.69 94 LYS A CA 1
ATOM 779 C C . LYS A 1 94 ? -13.624 20.127 9.182 1.00 64.69 94 LYS A C 1
ATOM 781 O O . LYS A 1 94 ? -14.162 20.865 10.012 1.00 64.69 94 LYS A O 1
ATOM 786 N N . ALA A 1 95 ? -12.555 20.521 8.493 1.00 65.06 95 ALA A N 1
ATOM 787 C CA . ALA A 1 95 ? -11.990 21.864 8.602 1.00 65.06 95 ALA A CA 1
ATOM 788 C C . ALA A 1 95 ? -12.944 22.925 8.028 1.00 65.06 95 ALA A C 1
ATOM 790 O O . ALA A 1 95 ? -13.117 23.993 8.626 1.00 65.06 95 ALA A O 1
ATOM 791 N N . LEU A 1 96 ? -13.611 22.617 6.916 1.00 68.06 96 LEU A N 1
ATOM 792 C CA . LEU A 1 96 ? -14.625 23.466 6.299 1.00 68.06 96 LEU A CA 1
ATOM 793 C C . LEU A 1 96 ? -15.870 23.594 7.185 1.00 68.06 96 LEU A C 1
ATOM 795 O O . LEU A 1 96 ? -16.361 24.707 7.395 1.00 68.06 96 LEU A O 1
ATOM 799 N N . GLU A 1 97 ? -16.338 22.498 7.784 1.00 66.44 97 GLU A N 1
ATOM 800 C CA . GLU A 1 97 ? -17.422 22.525 8.770 1.00 66.44 97 GLU A CA 1
ATOM 801 C C . GLU A 1 97 ? -17.078 23.399 9.978 1.00 66.44 97 GLU A C 1
ATOM 803 O O . GLU A 1 97 ? -17.888 24.232 10.387 1.00 66.44 97 GLU A O 1
ATOM 808 N N . ARG A 1 98 ? -15.866 23.265 10.536 1.00 70.12 98 ARG A N 1
ATOM 809 C CA . ARG A 1 98 ? -15.395 24.104 11.653 1.00 70.12 98 ARG A CA 1
ATOM 810 C C . ARG A 1 98 ? -15.352 25.579 11.262 1.00 70.12 98 ARG A C 1
ATOM 812 O O . ARG A 1 98 ? -15.876 26.413 11.998 1.00 70.12 98 ARG A O 1
ATOM 819 N N . LYS A 1 99 ? -14.802 25.912 10.088 1.00 68.94 99 LYS A N 1
ATOM 820 C CA . LYS A 1 99 ? -14.790 27.289 9.560 1.00 68.94 99 LYS A CA 1
ATOM 821 C C . LYS A 1 99 ? -16.209 27.836 9.375 1.00 68.94 99 LYS A C 1
ATOM 823 O O . LYS A 1 99 ? -16.468 28.990 9.710 1.00 68.94 99 LYS A O 1
ATOM 828 N N . THR A 1 100 ? -17.138 27.016 8.895 1.00 69.62 100 THR A N 1
ATOM 829 C CA . THR A 1 100 ? -18.541 27.403 8.680 1.00 69.62 100 THR A CA 1
ATOM 830 C C . THR A 1 100 ? -19.280 27.615 10.002 1.00 69.62 100 THR A C 1
ATOM 832 O O . THR A 1 100 ? -19.972 28.621 10.158 1.00 69.62 100 THR A O 1
ATOM 835 N N . LYS A 1 101 ? -19.080 26.730 10.988 1.00 68.94 101 LYS A N 1
ATOM 836 C CA . LYS A 1 101 ? -19.606 26.878 12.357 1.00 68.94 101 LYS A CA 1
ATOM 837 C C . LYS A 1 101 ? -19.088 28.161 13.013 1.00 68.94 101 LYS A C 1
ATOM 839 O O . LYS A 1 101 ? -19.885 28.956 13.501 1.00 68.94 101 LYS A O 1
ATOM 844 N N . LEU A 1 102 ? -17.783 28.428 12.926 1.00 68.25 102 LEU A N 1
ATOM 845 C CA . LEU A 1 102 ? -17.175 29.664 13.434 1.00 68.25 102 LEU A CA 1
ATOM 846 C C . LEU A 1 102 ? -17.722 30.920 12.736 1.00 68.25 102 LEU A C 1
ATOM 848 O O . LEU A 1 102 ? -17.948 31.933 13.393 1.00 68.25 102 LEU A O 1
ATOM 852 N N . ARG A 1 103 ? -17.982 30.867 11.422 1.00 68.88 103 ARG A N 1
ATOM 853 C CA . ARG A 1 103 ? -18.620 31.973 10.686 1.00 68.88 103 ARG A CA 1
ATOM 854 C C . ARG A 1 103 ? -20.058 32.233 11.147 1.00 68.88 103 ARG A C 1
ATOM 856 O O . ARG A 1 103 ? -20.429 33.396 11.255 1.00 68.88 103 ARG A O 1
ATOM 863 N N . LYS A 1 104 ? -20.852 31.192 11.429 1.00 68.38 104 LYS A N 1
ATOM 864 C CA . LYS A 1 104 ? -22.224 31.336 11.957 1.00 68.38 104 LYS A CA 1
ATOM 865 C C . LYS A 1 104 ? -22.233 31.959 13.359 1.00 68.38 104 LYS A C 1
ATOM 867 O O . LYS A 1 104 ? -23.007 32.880 13.595 1.00 68.38 104 LYS A O 1
ATOM 872 N N . LEU A 1 105 ? -21.314 31.533 14.230 1.00 62.41 105 LEU A N 1
ATOM 873 C CA . LEU A 1 105 ? -21.143 32.100 15.574 1.00 62.41 105 LEU A CA 1
ATOM 874 C C . LEU A 1 105 ? -20.713 33.580 15.532 1.00 62.41 105 LEU A C 1
ATOM 876 O O . LEU A 1 105 ? -21.279 34.406 16.237 1.00 62.41 105 LEU A O 1
ATOM 880 N N . LYS A 1 106 ? -19.765 33.949 14.655 1.00 61.31 106 LYS A N 1
ATOM 881 C CA . LYS A 1 106 ? -19.293 35.343 14.508 1.00 61.31 106 LYS A CA 1
ATOM 882 C C . LYS A 1 106 ? -20.327 36.307 13.916 1.00 61.31 106 LYS A C 1
ATOM 884 O O . LYS A 1 106 ? -20.189 37.509 14.096 1.00 61.31 106 LYS A O 1
ATOM 889 N N . LYS A 1 107 ? -21.341 35.804 13.204 1.00 68.31 107 LYS A N 1
ATOM 890 C CA . LYS A 1 107 ? -22.432 36.612 12.629 1.00 68.31 107 LYS A CA 1
ATOM 891 C C . LYS A 1 107 ? -23.612 36.827 13.594 1.00 68.31 107 LYS A C 1
ATOM 893 O O . LYS A 1 107 ? -24.657 37.291 13.156 1.00 68.31 107 LYS A O 1
ATOM 898 N N . GLY A 1 108 ? -23.463 36.489 14.878 1.00 61.25 108 GLY A N 1
ATOM 899 C CA . GLY A 1 108 ? -24.500 36.707 15.896 1.00 61.25 108 GLY A CA 1
ATOM 900 C C . GLY A 1 108 ? -25.639 35.681 15.883 1.00 61.25 108 GLY A C 1
ATOM 901 O O . GLY A 1 108 ? -26.679 35.920 16.487 1.00 61.25 108 GLY A O 1
ATOM 902 N N . GLY A 1 109 ? -25.473 34.539 15.207 1.00 57.72 109 GLY A N 1
ATOM 903 C CA . GLY A 1 109 ? -26.465 33.464 15.237 1.00 57.72 109 GLY A CA 1
ATOM 904 C C . GLY A 1 109 ? -26.406 32.676 16.548 1.00 57.72 109 GLY A C 1
ATOM 905 O O . GLY A 1 109 ? -25.373 32.084 16.861 1.00 57.72 109 GLY A O 1
ATOM 906 N N . ILE A 1 110 ? -27.518 32.633 17.288 1.00 53.97 110 ILE A N 1
ATOM 907 C CA . ILE A 1 110 ? -27.700 31.759 18.456 1.00 53.97 110 ILE A CA 1
ATOM 908 C C . ILE A 1 110 ? -27.639 30.303 17.984 1.00 53.97 110 ILE A C 1
ATOM 910 O O . ILE A 1 110 ? -28.387 29.882 17.101 1.00 53.97 110 ILE A O 1
ATOM 914 N N . TRP A 1 111 ? -26.726 29.525 18.563 1.00 53.81 111 TRP A N 1
ATOM 915 C CA . TRP A 1 111 ? -26.645 28.091 18.318 1.00 53.81 111 TRP A CA 1
ATOM 916 C C . TRP A 1 111 ? -27.720 27.377 19.147 1.00 53.81 111 TRP A C 1
ATOM 918 O O . TRP A 1 111 ? -27.554 27.189 20.345 1.00 53.81 111 TRP A O 1
ATOM 928 N N . THR A 1 112 ? -28.824 26.966 18.518 1.00 57.47 112 THR A N 1
ATOM 929 C CA . THR A 1 112 ? -29.887 26.151 19.142 1.00 57.47 112 THR A CA 1
ATOM 930 C C . THR A 1 112 ? -29.574 24.650 19.085 1.00 57.47 112 THR A C 1
ATOM 932 O O . THR A 1 112 ? -30.465 23.823 18.900 1.00 57.47 112 THR A O 1
ATOM 935 N N . GLY A 1 113 ? -28.295 24.278 19.182 1.00 48.41 113 GLY A N 1
ATOM 936 C CA . GLY A 1 113 ? -27.907 22.893 19.417 1.00 48.41 113 GLY A CA 1
ATOM 937 C C . GLY A 1 113 ? -27.978 22.642 20.913 1.00 48.41 113 GLY A C 1
ATOM 938 O O . GLY A 1 113 ? -27.198 23.213 21.663 1.00 48.41 113 GLY A O 1
ATOM 939 N N . SER A 1 114 ? -28.950 21.845 21.339 1.00 47.16 114 SER A N 1
ATOM 940 C CA . SER A 1 114 ? -29.198 21.445 22.723 1.00 4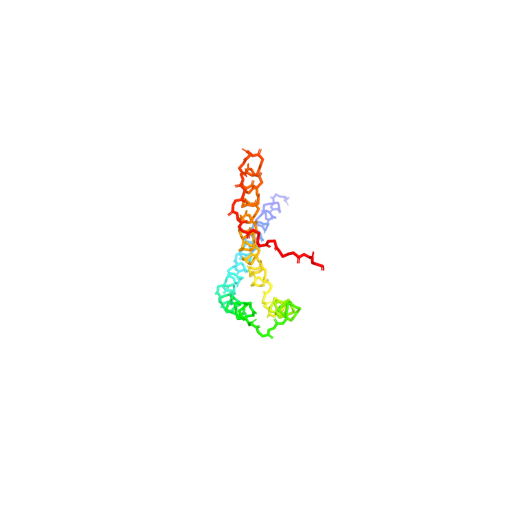7.16 114 SER A CA 1
ATOM 941 C C . SER A 1 114 ? -27.918 21.006 23.447 1.00 47.16 114 SER A C 1
ATOM 943 O O . SER A 1 114 ? -27.511 19.847 23.368 1.00 47.16 114 SER A O 1
ATOM 945 N N . VAL A 1 115 ? -27.299 21.925 24.189 1.00 45.44 115 VAL A N 1
ATOM 946 C CA . VAL A 1 115 ? -26.485 21.569 25.349 1.00 45.44 115 VAL A CA 1
ATOM 947 C C . VAL A 1 115 ? -27.501 21.223 26.421 1.00 45.44 115 VAL A C 1
ATOM 949 O O . VAL A 1 115 ? -28.134 22.115 26.982 1.00 45.44 115 VAL A O 1
ATOM 952 N N . GLN A 1 116 ? -27.715 19.933 26.679 1.00 39.09 116 GLN A N 1
ATOM 953 C CA . GLN A 1 116 ? -28.208 19.565 27.998 1.00 39.09 116 GLN A CA 1
ATOM 954 C C . GLN A 1 116 ? -27.162 20.088 28.978 1.00 39.09 116 GLN A C 1
ATOM 956 O O . GLN A 1 116 ? -26.029 19.611 29.009 1.00 39.09 116 GLN A O 1
ATOM 961 N N . ALA A 1 117 ? -27.523 21.148 29.695 1.00 42.91 117 ALA A N 1
ATOM 962 C CA . ALA A 1 117 ? -26.800 21.585 30.865 1.00 42.91 117 ALA A CA 1
ATOM 963 C C . ALA A 1 117 ? -26.853 20.426 31.863 1.00 42.91 117 ALA A C 1
ATOM 965 O O . ALA A 1 117 ? -27.846 20.238 32.564 1.00 42.91 117 ALA A O 1
ATOM 966 N N . THR A 1 118 ? -25.812 19.598 31.884 1.00 36.75 118 THR A N 1
ATOM 967 C CA . THR A 1 118 ? -25.585 18.714 33.018 1.00 36.75 118 THR A CA 1
ATOM 968 C C . THR A 1 118 ? -25.160 19.624 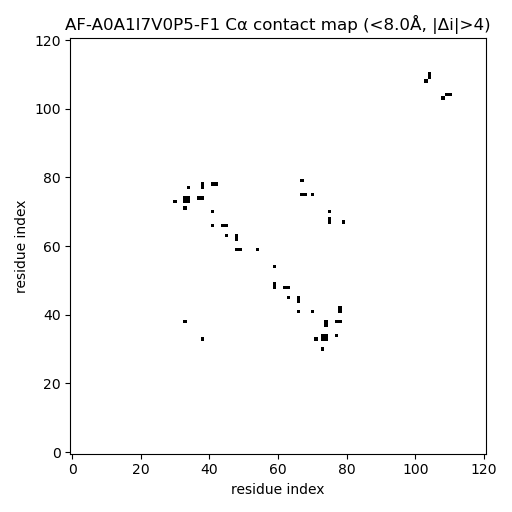34.159 1.00 36.75 118 THR A C 1
ATOM 970 O O . THR A 1 118 ? -24.019 20.084 34.207 1.00 36.75 118 THR A O 1
ATOM 973 N N . ASN A 1 119 ? -26.126 19.954 35.016 1.00 35.56 119 ASN A N 1
ATOM 974 C CA . ASN A 1 119 ? -25.898 20.598 36.300 1.00 35.56 119 ASN A CA 1
ATOM 975 C C . ASN A 1 119 ? -24.792 19.834 37.036 1.00 35.56 119 ASN A C 1
ATOM 977 O O . ASN A 1 119 ? -24.959 18.659 37.359 1.00 35.56 119 ASN A O 1
ATOM 981 N N . ILE A 1 120 ? -23.672 20.506 37.286 1.00 40.38 120 ILE A N 1
ATOM 982 C CA . ILE A 1 120 ? -22.754 20.112 38.349 1.00 40.38 120 ILE A CA 1
ATOM 983 C C . ILE A 1 120 ? -23.427 20.602 39.636 1.00 40.38 120 ILE A C 1
ATOM 985 O O . ILE A 1 120 ? -23.574 21.812 39.816 1.00 40.38 120 ILE A O 1
ATOM 989 N N . ILE A 1 121 ? -23.917 19.662 40.447 1.00 39.41 121 ILE A N 1
ATOM 990 C CA . ILE A 1 121 ? -24.228 19.877 41.868 1.00 39.41 121 ILE A CA 1
ATOM 991 C C . ILE A 1 121 ? -22.942 19.611 42.643 1.00 39.41 121 ILE A C 1
ATOM 993 O O . ILE A 1 121 ? -22.290 18.589 42.323 1.00 39.41 121 ILE A O 1
#